Protein AF-A0A705SN08-F1 (afdb_monomer_lite)

Radius of gyration: 13.98 Å; chains: 1; bounding box: 36×32×29 Å

Secondary structure (DSSP, 8-state):
---PPP----B--HHHHHHHHHHHHHHHHHTT----HHHHHHT-GGGTTSBHHHHHHTT-

Organism: Salmonella enterica (NCBI:txid28901)

Sequence (60 aa):
MTRAAPDVEEVLSERALSQWAQAISYVAGHYRVACSPGSIQANAPWLRGKSRTTALTQLA

Structure (mmCIF, N/CA/C/O backbone):
data_AF-A0A705SN08-F1
#
_entry.id   AF-A0A705SN08-F1
#
loop_
_atom_site.group_PDB
_atom_site.id
_atom_site.type_symbol
_atom_site.label_atom_id
_atom_site.label_alt_id
_atom_site.label_comp_id
_atom_site.label_asym_id
_atom_site.label_entity_id
_atom_site.label_seq_id
_atom_site.pdbx_PDB_ins_code
_atom_site.Cartn_x
_atom_site.Cartn_y
_atom_site.Cartn_z
_atom_site.occupancy
_atom_site.B_iso_or_equiv
_atom_site.auth_seq_id
_atom_site.auth_comp_id
_atom_site.auth_asym_id
_atom_site.auth_atom_id
_atom_site.pdbx_PDB_model_num
ATOM 1 N N . MET A 1 1 ? -28.728 -25.062 13.032 1.00 46.84 1 MET A N 1
ATOM 2 C CA . MET A 1 1 ? -27.649 -24.427 12.246 1.00 46.84 1 MET A CA 1
ATOM 3 C C . MET A 1 1 ? -27.069 -23.313 13.103 1.00 46.84 1 MET A C 1
ATOM 5 O O . MET A 1 1 ? -27.720 -22.291 13.269 1.00 46.84 1 MET A O 1
ATOM 9 N N . THR A 1 2 ? -25.934 -23.548 13.762 1.00 48.00 2 THR A N 1
ATOM 10 C CA . THR A 1 2 ? -25.295 -22.538 14.617 1.00 48.00 2 THR A CA 1
ATOM 11 C C . THR A 1 2 ? -24.684 -21.477 13.714 1.00 48.00 2 THR A C 1
ATOM 13 O O . THR A 1 2 ? -23.723 -21.750 13.002 1.00 48.00 2 THR A O 1
ATOM 16 N N . ARG A 1 3 ? -25.279 -20.282 13.696 1.00 52.69 3 ARG A N 1
ATOM 17 C CA . ARG A 1 3 ? -24.681 -19.098 13.081 1.00 52.69 3 ARG A CA 1
ATOM 18 C C . ARG A 1 3 ? -23.384 -18.827 13.842 1.00 52.69 3 ARG A C 1
ATOM 20 O O . ARG A 1 3 ? -23.447 -18.458 15.013 1.00 52.69 3 ARG A O 1
ATOM 27 N N . ALA A 1 4 ? -22.237 -19.082 13.211 1.00 56.00 4 ALA A N 1
ATOM 28 C CA . ALA A 1 4 ? -20.951 -18.642 13.735 1.00 56.00 4 ALA A CA 1
ATOM 29 C C . ALA A 1 4 ? -21.077 -17.148 14.068 1.00 56.00 4 ALA A C 1
ATOM 31 O O . ALA A 1 4 ? -21.667 -16.388 13.290 1.00 56.00 4 ALA A O 1
ATOM 32 N N . ALA A 1 5 ? -20.637 -16.754 15.265 1.00 57.38 5 ALA A N 1
ATOM 33 C CA . ALA A 1 5 ? -20.582 -15.347 15.637 1.00 57.38 5 ALA A CA 1
ATOM 34 C C . ALA A 1 5 ? -19.851 -14.587 14.516 1.00 57.38 5 ALA A C 1
ATOM 36 O O . ALA A 1 5 ? -18.896 -15.144 13.970 1.00 57.38 5 ALA A O 1
ATOM 37 N N . PRO A 1 6 ? -20.312 -13.387 14.115 1.00 54.44 6 PRO A N 1
ATOM 38 C CA . PRO A 1 6 ? -19.600 -12.629 13.098 1.00 54.44 6 PRO A CA 1
ATOM 39 C C . PRO A 1 6 ? -18.162 -12.470 13.581 1.00 54.44 6 PRO A C 1
ATOM 41 O O . PRO A 1 6 ? -17.963 -12.052 14.726 1.00 54.44 6 PRO A O 1
ATOM 44 N N . ASP A 1 7 ? -17.196 -12.866 12.747 1.00 59.09 7 ASP A N 1
ATOM 45 C CA . ASP A 1 7 ? -15.790 -12.540 12.958 1.00 59.09 7 ASP A CA 1
ATOM 46 C C . ASP A 1 7 ? -15.752 -11.075 13.373 1.00 59.09 7 ASP A C 1
ATOM 48 O O . ASP A 1 7 ? -16.244 -10.211 12.641 1.00 59.09 7 ASP A O 1
ATOM 52 N N . VAL A 1 8 ? -15.290 -10.809 14.598 1.00 55.69 8 VAL A N 1
ATOM 53 C CA . VAL A 1 8 ? -15.100 -9.441 15.070 1.00 55.69 8 VAL A CA 1
ATOM 54 C C . VAL A 1 8 ? -14.184 -8.819 14.040 1.00 55.69 8 VAL A C 1
ATOM 56 O O . VAL A 1 8 ? -13.035 -9.233 13.912 1.00 55.69 8 VAL A O 1
ATOM 59 N N . GLU A 1 9 ? -14.747 -7.934 13.223 1.00 58.75 9 GLU A N 1
ATOM 60 C CA . GLU A 1 9 ? -14.111 -7.471 12.004 1.00 58.75 9 GLU A CA 1
ATOM 61 C C . GLU A 1 9 ? -12.917 -6.613 12.419 1.00 58.75 9 GLU A C 1
ATOM 63 O O . GLU A 1 9 ? -13.048 -5.424 12.710 1.00 58.75 9 GLU A O 1
ATOM 68 N N . GLU A 1 10 ? -11.765 -7.270 12.571 1.00 69.19 10 GLU A N 1
ATOM 69 C CA . GLU A 1 10 ? -10.588 -6.690 13.198 1.00 69.19 10 GLU A CA 1
ATOM 70 C C . GLU A 1 10 ? -10.217 -5.427 12.427 1.00 69.19 10 GLU A C 1
ATOM 72 O O . GLU A 1 10 ? -10.098 -5.433 11.195 1.00 69.19 10 GLU A O 1
ATOM 77 N N . VAL A 1 11 ? -10.083 -4.317 13.152 1.00 77.12 11 VAL A N 1
ATOM 78 C CA . VAL A 1 11 ? -9.615 -3.061 12.569 1.00 77.12 11 VAL A CA 1
ATOM 79 C C . VAL A 1 11 ? -8.265 -3.332 11.919 1.00 77.12 11 VAL A C 1
ATOM 81 O O . VAL A 1 11 ? -7.395 -3.973 12.514 1.00 77.12 11 VAL A O 1
ATOM 84 N N . LEU A 1 12 ? -8.081 -2.855 10.687 1.00 77.44 12 LEU A N 1
ATOM 85 C CA . LEU A 1 12 ? -6.821 -3.054 9.984 1.00 77.44 12 LEU A CA 1
ATOM 86 C C . LEU A 1 12 ? -5.692 -2.346 10.749 1.00 77.44 12 LEU A C 1
ATOM 88 O O . LEU A 1 12 ? -5.595 -1.119 10.747 1.00 77.44 12 LEU A O 1
ATOM 92 N N . SER A 1 13 ? -4.834 -3.124 11.408 1.00 83.06 13 SER A N 1
ATOM 93 C CA . SER A 1 13 ? -3.670 -2.589 12.114 1.00 83.06 13 SER A CA 1
ATOM 94 C C . SER A 1 13 ? -2.614 -2.065 11.136 1.00 83.06 13 SER A C 1
ATOM 96 O O . SER A 1 13 ? -2.485 -2.555 10.011 1.00 83.06 13 SER A O 1
ATOM 98 N N . GLU A 1 14 ? -1.785 -1.115 11.580 1.00 82.88 14 GLU A N 1
ATOM 99 C CA . GLU A 1 14 ? -0.671 -0.595 10.768 1.00 82.88 14 GLU A CA 1
ATOM 100 C C . GLU A 1 14 ? 0.316 -1.702 10.365 1.00 82.88 14 GLU A C 1
ATOM 102 O O . GLU A 1 14 ? 0.861 -1.696 9.257 1.00 82.88 14 GLU A O 1
ATOM 107 N N . ARG A 1 15 ? 0.498 -2.711 11.227 1.00 86.31 15 ARG A N 1
ATOM 108 C CA . ARG A 1 15 ? 1.314 -3.892 10.925 1.00 86.31 15 ARG A CA 1
ATOM 109 C C . ARG A 1 15 ? 0.714 -4.716 9.787 1.00 86.31 15 ARG A C 1
ATOM 111 O O . ARG A 1 15 ? 1.440 -5.071 8.861 1.00 86.31 15 ARG A O 1
ATOM 118 N N . ALA A 1 16 ? -0.588 -4.999 9.839 1.00 83.50 16 ALA A N 1
ATOM 119 C CA . ALA A 1 16 ? -1.276 -5.753 8.792 1.00 83.50 16 ALA A CA 1
ATOM 120 C C . ALA A 1 16 ? -1.258 -5.003 7.450 1.00 83.50 16 ALA A C 1
ATOM 122 O O . ALA A 1 16 ? -0.991 -5.607 6.412 1.00 83.50 16 ALA A O 1
ATOM 123 N N . LEU A 1 17 ? -1.452 -3.680 7.474 1.00 84.12 17 LEU A N 1
ATOM 124 C CA . LEU A 1 17 ? -1.336 -2.830 6.288 1.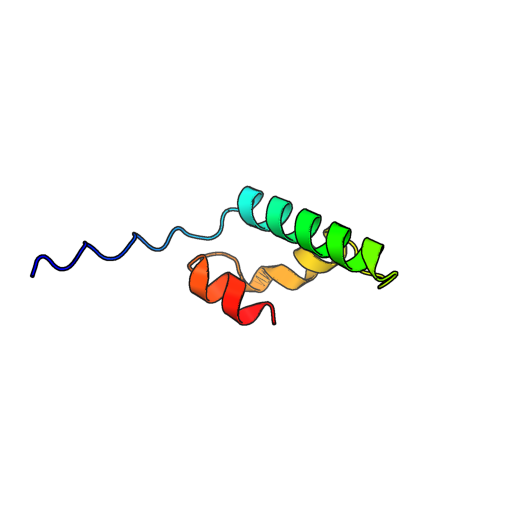00 84.12 17 LEU A CA 1
ATOM 125 C C . LEU A 1 17 ? 0.082 -2.864 5.696 1.00 84.12 17 LEU A C 1
ATOM 127 O O . LEU A 1 17 ? 0.243 -2.969 4.483 1.00 84.12 17 LEU A O 1
ATOM 131 N N . SER A 1 18 ? 1.112 -2.819 6.544 1.00 88.12 18 SER A N 1
ATOM 132 C CA . SER A 1 18 ? 2.514 -2.889 6.111 1.00 88.12 18 SER A CA 1
ATOM 133 C C . SER A 1 18 ? 2.849 -4.224 5.441 1.00 88.12 18 SER A C 1
ATOM 135 O O . SER A 1 18 ? 3.475 -4.243 4.382 1.00 88.12 18 SER A O 1
ATOM 137 N N . GLN A 1 19 ? 2.392 -5.337 6.022 1.00 89.06 19 GLN A N 1
ATOM 138 C CA . GLN A 1 19 ? 2.578 -6.677 5.455 1.00 89.06 19 GLN A CA 1
ATOM 139 C C . GLN A 1 19 ? 1.866 -6.826 4.110 1.00 89.06 19 GLN A C 1
ATOM 141 O O . GLN A 1 19 ? 2.430 -7.370 3.161 1.00 89.06 19 GLN A O 1
ATOM 146 N N . TRP A 1 20 ? 0.644 -6.303 4.010 1.00 87.06 20 TRP A N 1
ATOM 147 C CA . TRP A 1 20 ? -0.096 -6.288 2.756 1.00 87.06 20 TRP A CA 1
ATOM 148 C C . TRP A 1 20 ? 0.626 -5.458 1.682 1.00 87.06 20 TRP A C 1
ATOM 150 O O . TRP A 1 20 ? 0.860 -5.956 0.583 1.00 87.06 20 TRP A O 1
ATOM 160 N N . ALA A 1 21 ? 1.078 -4.243 2.011 1.00 90.00 21 ALA A N 1
ATOM 161 C CA . ALA A 1 21 ? 1.816 -3.386 1.080 1.00 90.00 21 ALA A CA 1
ATOM 162 C C . ALA A 1 21 ? 3.116 -4.042 0.575 1.00 90.00 21 ALA A C 1
ATOM 164 O O . ALA A 1 21 ? 3.454 -3.935 -0.607 1.00 90.00 21 ALA A O 1
ATOM 165 N N . GLN A 1 22 ? 3.829 -4.765 1.445 1.00 93.12 22 GLN A N 1
ATOM 166 C CA . GLN A 1 22 ? 5.007 -5.553 1.069 1.00 93.12 22 GLN A CA 1
ATOM 167 C C . GLN A 1 22 ? 4.655 -6.686 0.102 1.00 93.12 22 GLN A C 1
ATOM 169 O O . GLN A 1 22 ? 5.329 -6.841 -0.916 1.00 93.12 22 GLN A O 1
ATOM 174 N N . ALA A 1 23 ? 3.589 -7.441 0.380 1.00 91.94 23 ALA A N 1
ATOM 175 C CA . ALA A 1 23 ? 3.143 -8.532 -0.483 1.00 91.94 23 ALA A CA 1
ATOM 176 C C . ALA A 1 23 ? 2.746 -8.032 -1.883 1.00 91.94 23 ALA A C 1
ATOM 178 O O . ALA A 1 23 ? 3.189 -8.593 -2.884 1.00 91.94 23 ALA A O 1
ATOM 179 N N . ILE A 1 24 ? 1.981 -6.939 -1.964 1.00 90.81 24 ILE A N 1
ATOM 180 C CA . ILE A 1 24 ? 1.599 -6.326 -3.245 1.00 90.81 24 ILE A CA 1
ATOM 181 C C . ILE A 1 24 ? 2.828 -5.860 -4.019 1.00 90.81 24 ILE A C 1
ATOM 183 O O . ILE A 1 24 ? 2.955 -6.156 -5.203 1.00 90.81 24 ILE A O 1
ATOM 187 N N . SER A 1 25 ? 3.762 -5.184 -3.351 1.00 91.94 25 SER A N 1
ATOM 188 C CA . SER A 1 25 ? 4.975 -4.682 -4.006 1.00 91.94 25 SER A CA 1
ATOM 1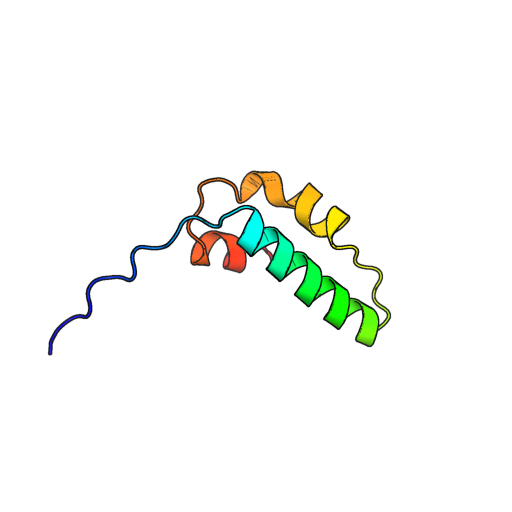89 C C . SER A 1 25 ? 5.865 -5.817 -4.516 1.00 91.94 25 SER A C 1
ATOM 191 O O . SER A 1 25 ? 6.457 -5.705 -5.586 1.00 91.94 25 SER A O 1
ATOM 193 N N . TYR A 1 26 ? 5.924 -6.938 -3.790 1.00 94.44 26 TYR A N 1
ATOM 194 C CA . TYR A 1 26 ? 6.630 -8.140 -4.230 1.00 94.44 26 TYR A CA 1
ATOM 195 C C . TYR A 1 26 ? 6.018 -8.725 -5.512 1.00 94.44 26 TYR A C 1
ATOM 197 O O . TYR A 1 26 ? 6.737 -8.987 -6.479 1.00 94.44 26 TYR A O 1
ATOM 205 N N . VAL A 1 27 ? 4.688 -8.868 -5.557 1.00 94.75 27 VAL A N 1
ATOM 206 C CA . VAL A 1 27 ? 3.972 -9.348 -6.752 1.00 94.75 27 VAL A CA 1
ATOM 207 C C . VAL A 1 27 ? 4.123 -8.364 -7.915 1.00 94.75 27 VAL A C 1
ATOM 209 O O . VAL A 1 27 ? 4.427 -8.775 -9.030 1.00 94.75 27 VAL A O 1
ATOM 212 N N . ALA A 1 28 ? 3.982 -7.061 -7.672 1.00 93.06 28 ALA A N 1
ATOM 213 C CA . ALA A 1 28 ? 4.186 -6.031 -8.687 1.00 93.06 28 ALA A CA 1
ATOM 214 C C . ALA A 1 28 ? 5.604 -6.089 -9.277 1.00 93.06 28 ALA A C 1
ATOM 216 O O . ALA A 1 28 ? 5.767 -6.038 -10.496 1.00 93.06 28 ALA A O 1
ATOM 217 N N . GLY A 1 29 ? 6.618 -6.296 -8.430 1.00 94.62 29 GLY A N 1
ATOM 218 C CA . GLY A 1 29 ? 8.005 -6.493 -8.847 1.00 94.62 29 GLY A CA 1
ATOM 219 C C . GLY A 1 29 ? 8.192 -7.703 -9.765 1.00 94.62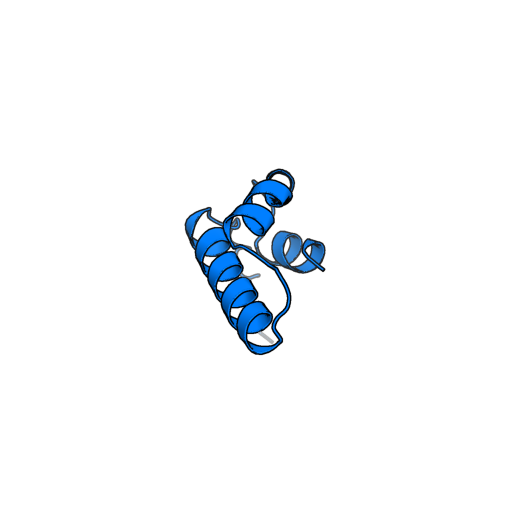 29 GLY A C 1
ATOM 220 O O . GLY A 1 29 ? 8.914 -7.599 -10.757 1.00 94.62 29 GLY A O 1
ATOM 221 N N . HIS A 1 30 ? 7.492 -8.815 -9.505 1.00 96.12 30 HIS A N 1
ATOM 222 C CA . HIS A 1 30 ? 7.492 -9.984 -10.394 1.00 96.12 30 HIS A CA 1
ATOM 223 C C . HIS A 1 30 ? 7.015 -9.628 -11.812 1.00 96.12 30 HIS A C 1
ATOM 225 O O . HIS A 1 30 ? 7.630 -10.038 -12.795 1.00 96.12 30 HIS A O 1
ATOM 231 N N . TYR A 1 31 ? 5.985 -8.788 -11.918 1.00 96.75 31 TYR A N 1
ATOM 232 C CA . TYR A 1 31 ? 5.459 -8.292 -13.194 1.00 96.75 31 TYR A CA 1
ATOM 233 C C . TYR A 1 31 ? 6.147 -7.018 -13.703 1.00 96.75 31 TYR A C 1
ATOM 235 O O . TYR A 1 31 ? 5.702 -6.433 -14.689 1.00 96.75 31 TYR A O 1
ATOM 243 N N . ARG A 1 32 ? 7.237 -6.577 -13.058 1.00 94.12 32 ARG A N 1
ATOM 244 C CA . ARG A 1 32 ? 7.965 -5.333 -13.373 1.00 94.12 32 ARG A CA 1
ATOM 245 C C . ARG A 1 32 ? 7.095 -4.070 -13.341 1.00 94.12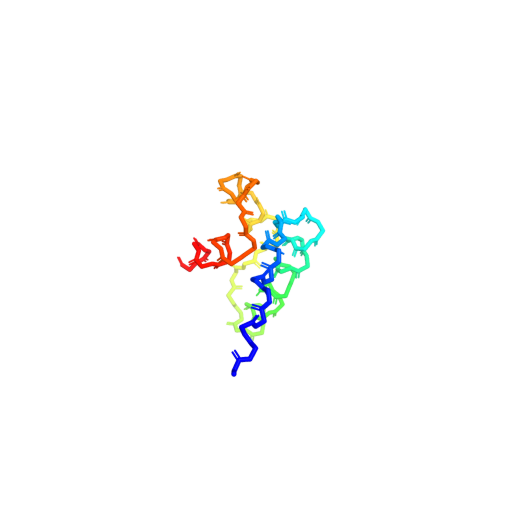 32 ARG A C 1
ATOM 247 O O . ARG A 1 32 ? 7.411 -3.076 -13.992 1.00 94.12 32 ARG A O 1
ATOM 254 N N . VAL A 1 33 ? 6.021 -4.089 -12.560 1.00 94.69 33 VAL A N 1
ATOM 255 C CA . VAL A 1 33 ? 5.181 -2.922 -12.299 1.00 94.69 33 VAL A CA 1
ATOM 256 C C . VAL A 1 33 ? 5.829 -2.098 -11.191 1.00 94.69 33 VAL A C 1
ATOM 258 O O . VAL A 1 33 ? 6.144 -2.614 -10.118 1.00 94.69 33 VAL A O 1
ATOM 261 N N . ALA A 1 34 ? 6.021 -0.802 -11.437 1.00 90.12 34 ALA A N 1
ATOM 262 C CA . ALA A 1 34 ? 6.525 0.118 -10.427 1.00 90.12 34 ALA A CA 1
ATOM 263 C C . ALA A 1 34 ? 5.469 0.313 -9.327 1.00 90.12 34 ALA A C 1
ATOM 265 O O . ALA A 1 34 ? 4.478 1.013 -9.514 1.00 90.12 34 ALA A O 1
ATOM 266 N N . CYS A 1 35 ? 5.679 -0.320 -8.176 1.00 88.38 35 CYS A N 1
ATOM 267 C CA . CYS A 1 35 ? 4.798 -0.210 -7.022 1.00 88.38 35 CYS A CA 1
ATOM 268 C C . CYS A 1 35 ? 5.637 -0.359 -5.751 1.00 88.38 35 CYS A C 1
ATOM 270 O O . CYS A 1 35 ? 6.229 -1.414 -5.523 1.00 88.38 35 CYS A O 1
ATOM 272 N N . SER A 1 36 ? 5.751 0.708 -4.955 1.00 89.88 36 SER A N 1
ATOM 273 C CA . SER A 1 36 ? 6.525 0.675 -3.710 1.00 89.88 36 SER A CA 1
ATOM 274 C C . SER A 1 36 ? 5.603 0.504 -2.497 1.00 89.88 36 SER A C 1
ATOM 276 O O . SER A 1 36 ? 4.520 1.103 -2.483 1.00 89.88 36 SER A O 1
ATOM 278 N N . PRO A 1 37 ? 6.032 -0.213 -1.438 1.00 88.19 37 PRO A N 1
ATOM 279 C CA . PRO A 1 37 ? 5.209 -0.374 -0.241 1.00 88.19 37 PRO A CA 1
ATOM 280 C C . PRO A 1 37 ? 4.840 0.975 0.388 1.00 88.19 37 PRO A C 1
ATOM 282 O O . PRO A 1 37 ? 3.702 1.180 0.800 1.00 88.19 37 PRO A O 1
ATOM 285 N N . GLY A 1 38 ? 5.783 1.924 0.392 1.00 88.19 38 GLY A N 1
ATOM 286 C CA . GLY A 1 38 ? 5.564 3.269 0.921 1.00 88.19 38 GLY A CA 1
ATOM 287 C C . GLY A 1 38 ? 4.522 4.058 0.127 1.00 88.19 38 GLY A C 1
ATOM 288 O O . GLY A 1 38 ? 3.683 4.725 0.724 1.00 88.19 38 GLY A O 1
ATOM 289 N N . SER A 1 39 ? 4.507 3.939 -1.206 1.00 86.44 39 SER A N 1
ATOM 290 C CA . SER A 1 39 ? 3.479 4.567 -2.052 1.00 86.44 39 SER A CA 1
ATOM 291 C C . SER A 1 39 ? 2.087 4.012 -1.756 1.00 86.44 39 SER A C 1
ATOM 293 O O . SER A 1 39 ? 1.121 4.768 -1.703 1.00 86.44 39 SER A O 1
ATOM 295 N N . ILE A 1 40 ? 1.977 2.705 -1.519 1.00 84.75 40 ILE A N 1
ATOM 296 C CA . ILE A 1 40 ? 0.717 2.057 -1.144 1.00 84.75 40 ILE A CA 1
ATOM 297 C C . ILE A 1 40 ? 0.230 2.579 0.218 1.00 84.75 40 ILE A C 1
ATOM 299 O O . ILE A 1 40 ? -0.923 2.978 0.363 1.00 84.75 40 ILE A O 1
ATOM 303 N N . GLN A 1 41 ? 1.118 2.633 1.212 1.00 85.56 41 GLN A N 1
ATOM 304 C CA . GLN A 1 41 ? 0.790 3.107 2.561 1.00 85.56 41 GLN A CA 1
ATOM 305 C C . GLN A 1 41 ? 0.456 4.605 2.604 1.00 85.56 41 GLN A C 1
ATOM 307 O O . GLN A 1 41 ? -0.443 5.016 3.333 1.00 85.56 41 GLN A O 1
ATOM 312 N N . ALA A 1 42 ? 1.137 5.431 1.807 1.00 84.31 42 ALA A N 1
ATOM 313 C CA . ALA A 1 42 ? 0.866 6.866 1.724 1.00 84.31 42 ALA A CA 1
ATOM 314 C C . ALA A 1 42 ? -0.532 7.169 1.162 1.00 84.31 42 ALA A C 1
ATOM 31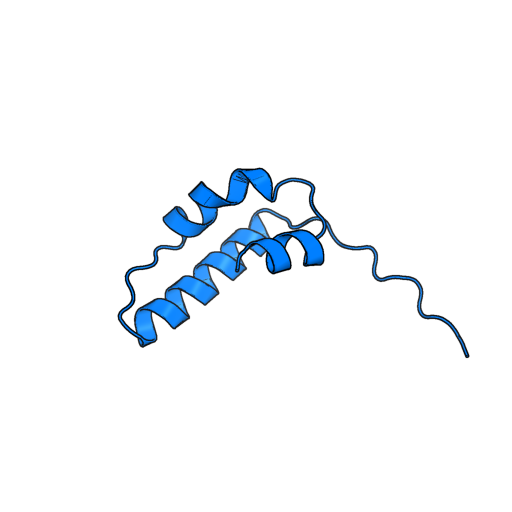6 O O . ALA A 1 42 ? -1.136 8.175 1.524 1.00 84.31 42 ALA A O 1
ATOM 317 N N . ASN A 1 43 ? -1.068 6.272 0.330 1.00 77.25 43 ASN A N 1
ATOM 318 C CA . ASN A 1 43 ? -2.430 6.352 -0.193 1.00 77.25 43 ASN A CA 1
ATOM 319 C C . ASN A 1 43 ? -3.465 5.644 0.699 1.00 77.25 43 ASN A C 1
ATOM 321 O O . ASN A 1 43 ? -4.646 5.655 0.381 1.00 77.25 43 ASN A O 1
ATOM 325 N N . ALA A 1 44 ? -3.061 5.065 1.833 1.00 75.50 44 ALA A N 1
ATOM 326 C CA . ALA A 1 44 ? -3.925 4.380 2.795 1.00 75.50 44 ALA A CA 1
ATOM 327 C C . ALA A 1 44 ? -4.501 5.198 3.990 1.00 75.50 44 ALA A C 1
ATOM 329 O O . ALA A 1 44 ? -5.169 4.574 4.817 1.00 75.50 44 ALA A O 1
ATOM 330 N N . PRO A 1 45 ? -4.345 6.537 4.159 1.00 72.88 45 PRO A N 1
ATOM 331 C CA . PRO A 1 45 ? -4.866 7.247 5.343 1.00 72.88 45 PRO A CA 1
ATOM 332 C C . PRO A 1 45 ? -6.366 7.040 5.604 1.00 72.88 45 PRO A C 1
ATOM 334 O O . PRO A 1 45 ? -6.794 6.903 6.747 1.00 72.88 45 PRO A O 1
ATOM 337 N N . TRP A 1 46 ? -7.152 6.950 4.532 1.00 69.62 46 TRP A N 1
ATOM 338 C CA . TRP A 1 46 ? -8.588 6.664 4.527 1.00 69.62 46 TRP A CA 1
ATOM 339 C C . TRP A 1 46 ? -8.973 5.242 4.974 1.00 69.62 46 TRP A C 1
ATOM 341 O O . TRP A 1 46 ? -10.164 4.957 5.095 1.00 69.62 46 TRP A O 1
ATOM 351 N N . LEU A 1 47 ? -8.006 4.350 5.218 1.00 69.94 47 LEU A N 1
ATOM 352 C CA . LEU A 1 47 ? -8.222 2.989 5.729 1.00 69.94 47 LEU A CA 1
ATOM 353 C C . LEU A 1 47 ? -8.159 2.910 7.258 1.00 69.94 47 LEU A C 1
ATOM 355 O O . LEU A 1 47 ? -8.559 1.899 7.836 1.00 69.94 47 LEU A O 1
ATOM 359 N N . ARG A 1 48 ? -7.691 3.970 7.931 1.00 69.88 48 ARG A N 1
ATOM 360 C CA . ARG A 1 48 ? -7.628 4.009 9.395 1.00 69.88 48 ARG A CA 1
ATOM 361 C C . ARG A 1 48 ? -9.015 3.856 10.015 1.00 69.88 48 ARG A C 1
ATOM 363 O O . ARG A 1 48 ? -9.955 4.546 9.633 1.00 69.88 48 ARG A O 1
ATOM 370 N N . GLY A 1 49 ? -9.121 2.960 10.997 1.00 70.44 49 GLY A N 1
ATOM 371 C CA . GLY A 1 49 ? -10.357 2.715 11.745 1.00 70.44 49 GLY A CA 1
ATOM 372 C C . GLY A 1 49 ? -11.430 1.935 10.979 1.00 70.44 49 GLY A C 1
ATOM 373 O O . GLY A 1 49 ? -12.464 1.622 11.561 1.00 70.44 49 GLY A O 1
ATOM 374 N N . LYS A 1 50 ? -11.197 1.590 9.704 1.00 75.00 50 LYS A N 1
ATOM 375 C CA . LYS A 1 50 ? -12.079 0.698 8.947 1.00 75.00 50 LYS A CA 1
ATOM 376 C C . LYS A 1 50 ? -11.788 -0.754 9.309 1.00 75.00 50 LYS A C 1
ATOM 378 O O . LYS A 1 50 ? -10.649 -1.127 9.611 1.00 75.00 50 LYS A O 1
ATOM 383 N N . SER A 1 51 ? -12.826 -1.581 9.245 1.00 77.19 51 SER A N 1
ATOM 384 C CA . SER A 1 51 ? -12.657 -3.023 9.359 1.00 77.19 51 SER A CA 1
ATOM 385 C C . SER A 1 51 ? -11.757 -3.548 8.245 1.00 77.19 51 SER A C 1
ATOM 387 O O . SER A 1 51 ? -11.727 -2.990 7.144 1.00 77.19 51 SER A O 1
ATOM 389 N N . ARG A 1 52 ? -11.010 -4.621 8.516 1.00 73.62 52 ARG A N 1
ATOM 390 C CA . ARG A 1 52 ? -10.073 -5.215 7.555 1.00 73.62 52 ARG A CA 1
ATOM 391 C C . ARG A 1 52 ? -10.718 -5.514 6.201 1.00 73.62 52 ARG A C 1
ATOM 393 O O . ARG A 1 52 ? -10.117 -5.197 5.179 1.00 73.62 52 ARG A O 1
ATOM 400 N N . THR A 1 53 ? -11.929 -6.064 6.179 1.00 77.12 53 THR A N 1
ATOM 401 C CA . THR A 1 53 ? -12.651 -6.372 4.935 1.00 77.12 53 THR A CA 1
ATOM 402 C C . THR A 1 53 ? -12.976 -5.108 4.148 1.00 77.12 53 THR A C 1
ATOM 404 O O . THR A 1 53 ? -12.665 -5.024 2.961 1.00 77.12 53 THR A O 1
ATOM 407 N N . THR A 1 54 ? -13.539 -4.092 4.812 1.00 76.50 54 THR A N 1
ATOM 408 C CA . THR A 1 54 ? -13.857 -2.801 4.183 1.00 76.50 54 THR A CA 1
ATOM 409 C C . THR A 1 54 ? -12.595 -2.134 3.652 1.00 76.50 54 THR A C 1
ATOM 411 O O . THR A 1 54 ? -12.585 -1.611 2.539 1.00 76.50 54 THR A O 1
ATOM 414 N N . ALA A 1 55 ? -11.519 -2.176 4.435 1.00 75.38 55 ALA A N 1
ATOM 415 C CA . ALA A 1 55 ? -10.256 -1.569 4.073 1.00 75.38 55 ALA A CA 1
ATOM 416 C C . ALA A 1 55 ? -9.629 -2.240 2.837 1.00 75.38 55 ALA A C 1
ATOM 418 O O . ALA A 1 55 ? -9.242 -1.558 1.894 1.00 75.38 55 ALA A O 1
ATOM 419 N N . LEU A 1 56 ? -9.580 -3.574 2.808 1.00 71.44 56 LEU A N 1
ATOM 420 C CA . LEU A 1 56 ? -9.018 -4.329 1.684 1.00 71.44 56 LEU A CA 1
ATOM 421 C C . LEU A 1 56 ? -9.887 -4.257 0.422 1.00 71.44 56 LEU A C 1
ATOM 423 O O . LEU A 1 56 ? -9.348 -4.217 -0.677 1.00 71.44 56 LEU A O 1
ATOM 427 N N . THR A 1 57 ? -11.213 -4.194 0.560 1.00 72.25 57 THR A N 1
ATOM 428 C CA . THR A 1 57 ? -12.123 -4.082 -0.596 1.00 72.25 57 THR A CA 1
ATOM 429 C C . THR A 1 57 ? -11.980 -2.734 -1.307 1.00 72.25 57 THR A C 1
ATOM 431 O O . THR A 1 57 ? -12.133 -2.658 -2.519 1.00 72.25 57 THR A O 1
ATOM 434 N N . GLN A 1 58 ? -11.666 -1.668 -0.567 1.00 68.50 58 GLN A N 1
ATOM 435 C CA . GLN A 1 58 ? -11.491 -0.319 -1.120 1.00 68.50 58 GLN A CA 1
ATOM 436 C C . GLN A 1 58 ? -10.078 -0.055 -1.666 1.00 68.50 58 GLN A C 1
ATOM 438 O O . GLN A 1 58 ? -9.813 1.038 -2.149 1.00 68.50 58 GLN A O 1
ATOM 443 N N . LEU A 1 59 ? -9.170 -1.030 -1.588 1.00 64.50 59 LEU A N 1
ATOM 444 C CA . LEU A 1 59 ? -7.808 -0.927 -2.122 1.00 64.50 59 LEU A CA 1
ATOM 445 C C . LEU A 1 59 ? -7.691 -1.329 -3.609 1.00 64.50 59 LEU A C 1
ATOM 447 O O . LEU A 1 59 ? -6.577 -1.316 -4.132 1.00 64.50 59 LEU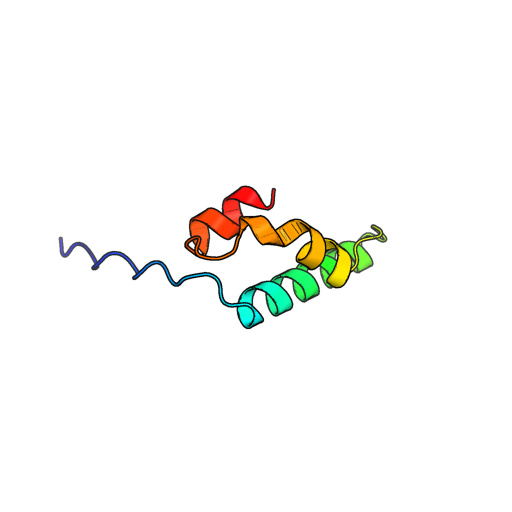 A O 1
ATOM 451 N N . ALA A 1 60 ? -8.805 -1.708 -4.252 1.00 54.78 60 ALA A N 1
ATOM 452 C CA . ALA A 1 60 ? -8.896 -2.075 -5.670 1.00 54.78 60 ALA A CA 1
ATOM 453 C C . ALA A 1 60 ? -9.021 -0.860 -6.601 1.00 54.78 60 ALA A C 1
ATOM 455 O O . ALA A 1 60 ? -9.705 0.115 -6.214 1.00 54.78 60 ALA A O 1
#

pLDDT: mean 78.18, std 13.54, range [46.84, 96.75]

Foldseek 3Di:
DDDDDPDPLDQCDPVNLLVVLVVVCVVCVVVPHDGHSVVLVVVQPVSGPPGPVVSVVVSD